Protein AF-A0A1T5G6V4-F1 (afdb_monomer)

Sequence (147 aa):
MLKAKKLKIKNGILVFDEDLILVNPEEAHECEYACIIECRNGHKYGNDHFGVPVPHFLYLCNVKYGCDYDDALIASMHKACTEKWPYFKDVLKHQIAPIYDPDNCGYMLNSFEWNQAPTIGYFAVYEVLDPLFNYNYIPYFPAKIIR

Mean predicted aligned error: 3.7 Å

Secondary structure (DS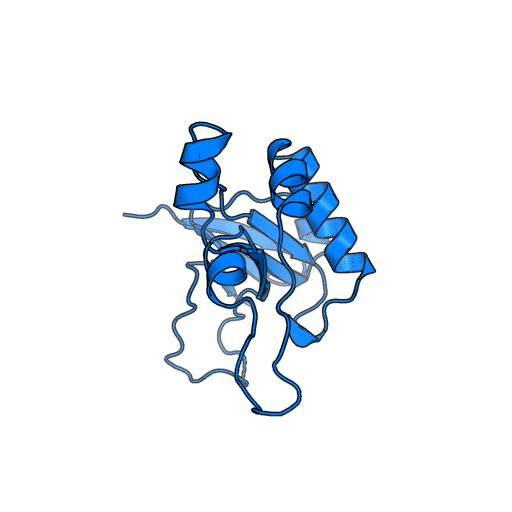SP, 8-state):
-PPEEEEEETTEEEEEETTSEES-GGGGGT-SEEEEEEEETHHHHHHHHHSSPPPPEEEEES--SGGG--HHHHHHHHHHHHHH-TTHHHHHHT-----B-SSSTT-BTTHHHHHHS-EEEEEEPEETT-TTS-TT---SSSEEEE-

Solvent-accessible surface area (backbone atoms only — not comparable to full-atom values): 8376 Å² total; per-residue (Å²): 130,88,57,71,42,78,45,71,29,55,73,37,37,41,37,32,42,65,80,46,44,68,53,48,73,87,50,27,66,80,16,75,32,36,32,36,40,41,44,48,50,15,55,60,53,18,38,77,76,70,74,42,54,53,70,41,33,33,40,64,34,81,61,68,52,54,90,73,64,48,73,67,58,52,51,51,50,52,50,37,46,26,75,76,39,64,66,46,57,56,48,65,71,51,45,54,79,83,42,68,36,90,89,43,85,93,41,51,79,42,50,68,60,36,67,68,22,34,39,83,46,71,41,45,45,46,50,70,86,43,84,92,50,62,95,84,65,73,66,94,53,74,40,35,34,45,117

Structure (mmCIF, N/CA/C/O backbone):
data_AF-A0A1T5G6V4-F1
#
_entry.id   AF-A0A1T5G6V4-F1
#
loop_
_atom_site.group_PDB
_atom_site.id
_atom_site.type_symbol
_atom_site.label_atom_id
_atom_site.label_alt_id
_atom_site.label_comp_id
_atom_site.label_asym_id
_atom_site.label_entity_id
_atom_site.label_seq_id
_atom_site.pdbx_PDB_ins_code
_atom_site.Cartn_x
_atom_site.Cartn_y
_atom_site.Cartn_z
_atom_site.occupancy
_atom_site.B_iso_or_equiv
_atom_site.auth_seq_id
_atom_site.auth_comp_id
_atom_site.auth_asym_id
_atom_site.auth_atom_id
_atom_site.pdbx_PDB_model_num
ATOM 1 N N . MET A 1 1 ? 9.960 13.667 18.903 1.00 45.12 1 MET A N 1
ATOM 2 C CA . MET A 1 1 ? 8.960 12.634 19.245 1.00 45.12 1 MET A CA 1
ATOM 3 C C . MET A 1 1 ? 8.002 12.559 18.074 1.00 45.12 1 MET A C 1
ATOM 5 O O . MET A 1 1 ? 7.404 13.585 17.781 1.00 45.12 1 MET A O 1
ATOM 9 N N . LEU A 1 2 ? 7.916 11.417 17.390 1.00 56.25 2 LEU A N 1
ATOM 10 C CA . LEU A 1 2 ? 6.895 11.184 16.362 1.00 56.25 2 LEU A CA 1
ATOM 11 C C . LEU A 1 2 ? 5.519 11.294 17.034 1.00 56.25 2 LEU A C 1
ATOM 13 O O . LEU A 1 2 ? 5.306 10.689 18.091 1.00 56.25 2 LEU A O 1
ATOM 17 N N . LYS A 1 3 ? 4.616 12.129 16.510 1.00 78.56 3 LYS A N 1
ATOM 18 C CA . LYS A 1 3 ? 3.259 12.227 17.061 1.00 78.56 3 LYS A CA 1
ATOM 19 C C . LYS A 1 3 ? 2.410 11.110 16.470 1.00 78.56 3 LYS A C 1
ATOM 21 O O . LYS A 1 3 ? 2.149 11.076 15.272 1.00 78.56 3 LYS A O 1
ATOM 26 N N . ALA A 1 4 ? 1.939 10.222 17.338 1.00 87.56 4 ALA A N 1
ATOM 27 C CA . ALA A 1 4 ? 1.014 9.168 16.955 1.00 87.56 4 ALA A CA 1
ATOM 28 C C . ALA A 1 4 ? -0.415 9.717 16.807 1.00 87.56 4 ALA A C 1
ATOM 30 O O . ALA A 1 4 ? -0.939 10.391 17.700 1.00 87.56 4 ALA A O 1
ATOM 31 N N . LYS A 1 5 ? -1.070 9.368 15.702 1.00 94.12 5 LYS A N 1
ATOM 32 C CA . LYS A 1 5 ? -2.506 9.528 15.463 1.00 94.12 5 LYS A CA 1
ATOM 33 C C . LYS A 1 5 ? -3.244 8.260 15.894 1.00 94.12 5 LYS A C 1
ATOM 35 O O . LYS A 1 5 ? -2.689 7.162 15.901 1.00 94.12 5 LYS A O 1
ATOM 40 N N . LYS A 1 6 ? -4.512 8.421 16.276 1.00 96.19 6 LYS A N 1
ATOM 41 C CA . LYS A 1 6 ? -5.427 7.320 16.599 1.00 96.19 6 LYS A CA 1
ATOM 42 C C . LYS A 1 6 ? -6.702 7.480 15.784 1.00 96.19 6 LYS A C 1
ATOM 44 O O . LYS A 1 6 ? -7.281 8.563 15.779 1.00 96.19 6 LYS A O 1
ATOM 49 N N . LEU A 1 7 ? -7.148 6.405 15.150 1.00 97.56 7 LEU A N 1
ATOM 50 C CA . LEU A 1 7 ? -8.382 6.344 14.375 1.00 97.56 7 LEU A CA 1
ATOM 51 C C . LEU A 1 7 ? -9.201 5.140 14.838 1.00 97.56 7 LEU A C 1
ATOM 53 O O . LEU A 1 7 ? -8.676 4.032 14.931 1.00 97.56 7 LEU A O 1
ATOM 57 N N . LYS A 1 8 ? -10.484 5.354 15.144 1.00 98.12 8 LYS A N 1
ATOM 58 C CA . LYS A 1 8 ? -11.409 4.244 15.394 1.00 98.12 8 LYS A CA 1
ATOM 59 C C . LYS A 1 8 ? -11.723 3.555 14.071 1.00 98.12 8 LYS A C 1
ATOM 61 O O . LYS A 1 8 ? -12.067 4.237 13.111 1.00 98.12 8 LYS A O 1
ATOM 66 N N . ILE A 1 9 ? -11.634 2.233 14.067 1.00 98.38 9 ILE A N 1
ATOM 67 C CA . ILE A 1 9 ? -12.043 1.371 12.957 1.00 98.38 9 ILE A CA 1
ATOM 68 C C . ILE A 1 9 ? -13.122 0.389 13.443 1.00 98.38 9 ILE A C 1
ATOM 70 O O . ILE A 1 9 ? -13.360 0.322 14.652 1.00 98.38 9 ILE A O 1
ATOM 74 N N . LYS A 1 10 ? -13.783 -0.355 12.544 1.00 97.56 10 LYS A N 1
ATOM 75 C CA . LYS A 1 10 ? -14.993 -1.161 12.834 1.00 97.56 10 LYS A CA 1
ATOM 76 C C . LYS A 1 10 ? -14.937 -1.942 14.156 1.00 97.56 10 LYS A C 1
ATOM 78 O O . LYS A 1 10 ? -15.882 -1.882 14.934 1.00 97.56 10 LYS A O 1
ATOM 83 N N . ASN A 1 11 ? -13.814 -2.615 14.425 1.00 96.19 11 ASN A N 1
ATOM 84 C CA . ASN A 1 11 ? -13.598 -3.453 15.612 1.00 96.19 11 ASN A CA 1
ATOM 85 C C . ASN A 1 11 ? -12.255 -3.165 16.306 1.00 96.19 11 ASN A C 1
ATOM 87 O O . ASN A 1 11 ? -11.568 -4.088 16.737 1.00 96.19 11 ASN A O 1
ATOM 91 N N . GLY A 1 12 ?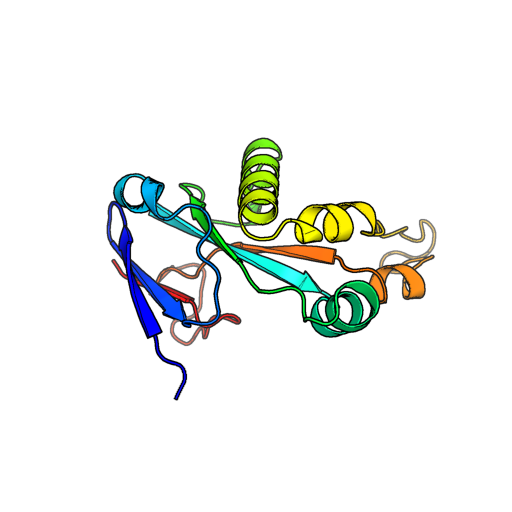 -11.824 -1.903 16.373 1.00 96.81 12 GLY A N 1
ATOM 92 C CA . GLY A 1 12 ? -10.561 -1.582 17.040 1.00 96.81 12 GLY A CA 1
ATOM 93 C C . GLY A 1 12 ? -10.101 -0.141 16.885 1.00 96.81 12 GLY A C 1
ATOM 94 O O . GLY A 1 12 ? -10.850 0.756 16.493 1.00 96.81 12 GLY A O 1
ATOM 95 N N . ILE A 1 13 ? -8.830 0.082 17.206 1.00 98.00 13 ILE A N 1
ATOM 96 C CA . ILE A 1 13 ? -8.161 1.373 17.053 1.00 98.00 13 ILE A CA 1
ATOM 97 C C . ILE A 1 13 ? -6.895 1.176 16.227 1.00 98.00 13 ILE A C 1
ATOM 99 O O . ILE A 1 13 ? -5.997 0.431 16.621 1.00 98.00 13 ILE A O 1
ATOM 103 N N . LEU A 1 14 ? -6.804 1.899 15.114 1.00 97.56 14 LEU A N 1
ATOM 104 C CA . LEU A 1 14 ? -5.582 2.049 14.339 1.00 97.56 14 LEU A CA 1
ATOM 105 C C . LEU A 1 14 ? -4.741 3.174 14.948 1.00 97.56 14 LEU A C 1
ATOM 107 O O . LEU A 1 14 ? -5.200 4.311 15.077 1.00 97.56 14 LEU A O 1
ATOM 111 N N . VAL A 1 15 ? -3.510 2.855 15.334 1.00 96.69 15 VAL A N 1
ATOM 112 C CA . VAL A 1 15 ? -2.512 3.808 15.830 1.00 96.69 15 VAL A CA 1
ATOM 113 C C . VAL A 1 15 ? -1.402 3.896 14.797 1.00 96.69 15 VAL A C 1
ATOM 115 O O . VAL A 1 15 ? -0.863 2.862 14.418 1.00 96.69 15 VAL A O 1
ATOM 118 N N . PHE A 1 16 ? -1.066 5.097 14.338 1.00 95.19 16 PHE A N 1
ATOM 119 C CA . PHE A 1 16 ? -0.115 5.297 13.242 1.00 95.19 16 PHE A CA 1
ATOM 120 C C . PHE A 1 16 ? 0.575 6.658 13.336 1.00 95.19 16 PHE A C 1
ATOM 122 O O . PHE A 1 16 ? 0.015 7.593 13.910 1.00 95.19 16 PHE A O 1
ATOM 129 N N . ASP A 1 17 ? 1.777 6.783 12.784 1.00 92.75 17 ASP A N 1
ATOM 130 C CA . ASP A 1 17 ? 2.516 8.049 12.781 1.00 92.75 17 ASP A CA 1
ATOM 131 C C . ASP A 1 17 ? 1.886 9.125 11.894 1.00 92.75 17 ASP A C 1
ATOM 133 O O . ASP A 1 17 ? 1.221 8.845 10.897 1.00 92.75 17 ASP A O 1
ATOM 137 N N . GLU A 1 18 ? 2.109 10.391 12.258 1.00 88.81 18 GLU A N 1
ATOM 138 C CA . GLU A 1 18 ? 1.514 11.525 11.555 1.00 88.81 18 GLU A CA 1
ATOM 139 C C . GLU A 1 18 ? 1.957 11.685 10.098 1.00 88.81 18 GLU A C 1
ATOM 141 O O . GLU A 1 18 ? 1.170 12.241 9.323 1.00 88.81 18 GLU A O 1
ATOM 146 N N . ASP A 1 19 ? 3.138 11.163 9.758 1.00 91.19 19 ASP A N 1
ATOM 147 C CA . ASP A 1 19 ? 3.761 11.213 8.430 1.00 91.19 19 ASP A CA 1
ATOM 148 C C . ASP A 1 19 ? 3.127 10.234 7.425 1.00 91.19 19 ASP A C 1
ATOM 150 O O . ASP A 1 19 ? 3.349 10.351 6.220 1.00 91.19 19 ASP A O 1
ATOM 154 N N . LEU A 1 20 ? 2.315 9.279 7.895 1.00 94.69 20 LEU A N 1
ATOM 155 C CA . LEU A 1 20 ? 1.549 8.389 7.024 1.00 94.69 20 LEU A CA 1
ATOM 156 C C . LEU A 1 20 ? 0.316 9.115 6.470 1.00 94.69 20 LEU A C 1
ATOM 158 O O . LEU A 1 20 ? -0.525 9.629 7.219 1.00 94.69 20 LEU A O 1
ATOM 162 N N . ILE A 1 21 ? 0.170 9.112 5.144 1.00 96.50 21 ILE A N 1
ATOM 163 C CA . ILE A 1 21 ? -0.991 9.694 4.464 1.00 96.50 21 ILE A CA 1
ATOM 164 C C . ILE A 1 21 ? -2.122 8.664 4.434 1.00 96.50 21 ILE A C 1
ATOM 166 O O . ILE A 1 21 ? -2.092 7.722 3.646 1.00 96.50 21 ILE A O 1
ATOM 170 N N . LEU A 1 22 ? -3.141 8.857 5.272 1.00 97.44 22 LEU A N 1
ATOM 171 C CA . LEU A 1 22 ? -4.374 8.068 5.231 1.00 97.44 22 LEU A CA 1
ATOM 172 C C . LEU A 1 22 ? -5.215 8.451 4.007 1.00 97.44 22 LEU A C 1
ATOM 174 O O . LEU A 1 22 ? -5.626 9.609 3.881 1.00 97.44 22 LEU A O 1
ATOM 178 N N . VAL A 1 23 ? -5.470 7.491 3.115 1.00 98.31 23 VAL A N 1
ATOM 179 C CA . VAL A 1 23 ? -6.047 7.792 1.794 1.00 98.31 23 VAL A CA 1
ATOM 180 C C . VAL A 1 23 ? -7.562 7.607 1.687 1.00 98.31 23 VAL A C 1
ATOM 182 O O . VAL A 1 23 ? -8.165 8.321 0.892 1.00 98.31 23 VAL A O 1
ATOM 185 N N . ASN A 1 24 ? -8.169 6.760 2.525 1.00 98.12 24 ASN A N 1
ATOM 186 C CA . ASN A 1 24 ? -9.615 6.474 2.575 1.00 98.12 24 ASN A CA 1
ATOM 187 C C . ASN A 1 24 ? -10.204 6.580 4.007 1.00 98.12 24 ASN A C 1
ATOM 189 O O . ASN A 1 24 ? -10.745 5.610 4.546 1.00 98.12 24 ASN A O 1
ATOM 193 N N . PRO A 1 25 ? -10.063 7.729 4.701 1.00 97.56 25 PRO A N 1
ATOM 194 C CA . PRO A 1 25 ? -10.509 7.880 6.092 1.00 97.56 25 PRO A CA 1
ATOM 195 C C . PRO A 1 25 ? -12.016 7.657 6.310 1.00 97.56 25 PRO A C 1
ATOM 197 O O . PRO A 1 25 ? -12.428 7.297 7.411 1.00 97.56 25 PRO A O 1
ATOM 200 N N . GLU A 1 26 ? -12.839 7.891 5.293 1.00 97.69 26 GLU A N 1
ATOM 201 C CA . GLU A 1 26 ? -14.293 7.727 5.324 1.00 97.69 26 GLU A CA 1
ATOM 202 C C . GLU A 1 26 ? -14.739 6.275 5.553 1.00 97.69 26 GLU A C 1
ATOM 204 O O . GLU A 1 26 ? -15.754 6.040 6.211 1.00 97.69 26 GLU A O 1
ATOM 209 N N . GLU A 1 27 ? -13.938 5.304 5.116 1.00 97.50 27 GLU A N 1
ATOM 210 C CA . GLU A 1 27 ? -14.240 3.870 5.212 1.00 97.50 27 GLU A CA 1
ATOM 211 C C . GLU A 1 27 ? -13.882 3.273 6.585 1.00 97.50 27 GLU A C 1
ATOM 213 O O . GLU A 1 27 ? -14.076 2.082 6.833 1.00 97.50 27 GLU A O 1
ATOM 218 N N . ALA A 1 28 ? -13.368 4.083 7.519 1.00 97.81 28 ALA A N 1
ATOM 219 C CA . ALA A 1 28 ? -12.818 3.588 8.780 1.00 97.81 28 ALA A CA 1
ATOM 220 C C . ALA A 1 28 ? -13.799 2.738 9.593 1.00 97.81 28 ALA A C 1
ATOM 222 O O . ALA A 1 28 ? -13.427 1.703 10.141 1.00 97.81 28 ALA A O 1
ATOM 223 N N . HIS A 1 29 ? -15.064 3.143 9.636 1.00 97.62 29 HIS A N 1
ATOM 224 C CA . HIS A 1 29 ? -16.108 2.447 10.380 1.00 97.62 29 HIS A CA 1
ATOM 225 C C . HIS A 1 29 ? -16.506 1.086 9.780 1.00 97.62 29 HIS A C 1
ATOM 227 O O . HIS A 1 29 ? -17.122 0.283 10.478 1.00 97.62 29 HIS A O 1
ATOM 233 N N . GLU A 1 30 ? -16.134 0.808 8.529 1.00 98.06 30 GLU A N 1
ATOM 234 C CA . GLU A 1 30 ? -16.435 -0.442 7.818 1.00 98.06 30 GLU A CA 1
ATOM 235 C C . GLU A 1 30 ? -15.219 -1.370 7.700 1.00 98.06 30 GLU A C 1
ATOM 237 O O . GLU A 1 30 ? -15.373 -2.561 7.419 1.00 98.06 30 GLU A O 1
ATOM 242 N N . CYS A 1 31 ? -14.018 -0.838 7.934 1.00 98.44 31 CYS A N 1
ATOM 243 C CA . CYS A 1 31 ? -12.764 -1.562 7.786 1.00 98.44 31 CYS A CA 1
ATOM 244 C C . CYS A 1 31 ? -12.266 -2.145 9.109 1.00 98.44 31 CYS A C 1
ATOM 246 O O . CYS A 1 31 ? -12.352 -1.521 10.168 1.00 98.44 31 CYS A O 1
ATOM 248 N N . GLU A 1 32 ? -11.695 -3.341 9.041 1.00 97.94 32 GLU A N 1
ATOM 249 C CA . GLU A 1 32 ? -11.109 -4.036 10.187 1.00 97.94 32 GLU A CA 1
ATOM 250 C C . GLU A 1 32 ? -9.580 -3.969 10.215 1.00 97.94 32 GLU A C 1
ATOM 252 O O . GLU A 1 32 ? -8.986 -4.096 11.290 1.00 97.94 32 GLU A O 1
ATOM 257 N N . TYR A 1 33 ? -8.951 -3.744 9.061 1.00 98.12 33 TYR A N 1
ATOM 258 C CA . TYR A 1 33 ? -7.508 -3.790 8.860 1.00 98.12 33 TYR A CA 1
ATOM 259 C C . TYR A 1 33 ? -6.997 -2.565 8.099 1.00 98.12 33 TYR A C 1
ATOM 261 O O . TYR A 1 33 ? -7.758 -1.703 7.654 1.00 98.12 33 TYR A O 1
ATOM 269 N N . ALA A 1 34 ? -5.676 -2.475 7.970 1.00 98.00 34 ALA A N 1
ATOM 270 C CA . ALA A 1 34 ? -5.016 -1.435 7.204 1.00 98.00 34 ALA A CA 1
ATOM 271 C C . ALA A 1 34 ? -3.764 -1.981 6.510 1.00 98.00 34 ALA A C 1
ATOM 273 O O . ALA A 1 34 ? -3.144 -2.939 6.969 1.00 98.00 34 ALA A O 1
ATOM 274 N N . CYS A 1 35 ? -3.382 -1.324 5.425 1.00 97.94 35 CYS A N 1
ATOM 275 C CA . CYS A 1 35 ? -2.207 -1.605 4.623 1.00 97.94 35 CYS A CA 1
ATOM 276 C C . CYS A 1 35 ? -1.356 -0.345 4.509 1.00 97.94 35 CYS A C 1
ATOM 278 O O . CYS A 1 35 ? -1.875 0.740 4.252 1.00 97.94 35 CYS A O 1
ATOM 280 N N . ILE A 1 36 ? -0.047 -0.500 4.645 1.00 97.88 36 ILE A N 1
ATOM 281 C CA . ILE A 1 36 ? 0.930 0.526 4.308 1.00 97.88 36 ILE A CA 1
ATOM 282 C C . ILE A 1 36 ? 1.383 0.309 2.876 1.00 97.88 36 ILE A C 1
ATOM 284 O O . ILE A 1 36 ? 1.730 -0.808 2.494 1.00 97.88 36 ILE A O 1
ATOM 288 N N . ILE A 1 37 ? 1.381 1.387 2.101 1.00 98.19 37 ILE A N 1
ATOM 289 C CA . ILE A 1 37 ? 1.923 1.414 0.750 1.00 98.19 37 ILE A CA 1
ATOM 290 C C . ILE A 1 37 ? 3.230 2.199 0.800 1.00 98.19 37 ILE A C 1
ATOM 292 O O . ILE A 1 37 ? 3.242 3.397 1.098 1.00 98.19 37 ILE A O 1
ATOM 296 N N . GLU A 1 38 ? 4.328 1.502 0.529 1.00 96.50 38 GLU A N 1
ATOM 297 C CA . GLU A 1 38 ? 5.686 2.044 0.498 1.00 96.50 38 GLU A CA 1
ATOM 298 C C . GLU A 1 38 ? 6.221 2.030 -0.930 1.00 96.50 38 GLU A C 1
ATOM 300 O O . GLU A 1 38 ? 5.880 1.161 -1.727 1.00 96.50 38 GLU A O 1
ATOM 305 N N . CYS A 1 39 ? 7.104 2.975 -1.245 1.00 97.12 39 CYS A N 1
ATOM 306 C CA . CYS A 1 39 ? 7.894 2.944 -2.463 1.00 97.12 39 CYS A CA 1
ATOM 307 C C . CYS A 1 39 ? 9.366 2.693 -2.122 1.00 97.12 39 CYS A C 1
ATOM 309 O O . CYS A 1 39 ? 10.050 3.585 -1.609 1.00 97.12 39 CYS A O 1
ATOM 311 N N . ARG A 1 40 ? 9.900 1.525 -2.498 1.00 94.81 40 ARG A N 1
ATOM 312 C CA . ARG A 1 40 ? 11.354 1.324 -2.542 1.00 94.81 40 ARG A CA 1
ATOM 313 C C . ARG A 1 40 ? 11.964 2.383 -3.455 1.00 94.81 40 ARG A C 1
ATOM 315 O O . ARG A 1 40 ? 11.394 2.715 -4.492 1.00 94.81 40 ARG A O 1
ATOM 322 N N . ASN A 1 41 ? 13.104 2.933 -3.045 1.00 94.56 41 ASN A N 1
ATOM 323 C CA . ASN A 1 41 ? 13.764 4.067 -3.697 1.00 94.56 41 ASN A CA 1
ATOM 324 C C . ASN A 1 41 ? 12.909 5.355 -3.777 1.00 94.56 41 ASN A C 1
ATOM 326 O O . ASN A 1 41 ? 13.265 6.297 -4.484 1.00 94.56 41 ASN A O 1
ATOM 330 N N . GLY A 1 42 ? 11.803 5.436 -3.025 1.00 95.31 42 GLY A N 1
ATOM 331 C CA . GLY A 1 42 ? 10.855 6.550 -3.080 1.00 95.31 42 GLY A CA 1
ATOM 332 C C . GLY A 1 42 ? 11.451 7.899 -2.680 1.00 95.31 42 GLY A C 1
ATOM 333 O O . GLY A 1 42 ? 11.089 8.927 -3.250 1.00 95.31 42 GLY A O 1
ATOM 334 N N . HIS A 1 43 ? 12.422 7.913 -1.761 1.00 95.62 43 HIS A N 1
ATOM 335 C CA . HIS A 1 43 ? 13.114 9.145 -1.386 1.00 95.62 43 HIS A CA 1
ATOM 336 C C . HIS A 1 43 ? 13.931 9.721 -2.552 1.00 95.62 43 HIS A C 1
ATOM 338 O O . HIS A 1 43 ? 13.782 10.893 -2.889 1.00 95.62 43 HIS A O 1
ATOM 344 N N . LYS A 1 44 ? 14.789 8.913 -3.187 1.00 96.25 44 LYS A N 1
ATOM 345 C CA . LYS A 1 44 ? 15.613 9.366 -4.316 1.00 96.25 44 LYS A CA 1
ATOM 346 C C . LYS A 1 44 ? 14.750 9.676 -5.536 1.00 96.25 44 LYS A C 1
ATOM 348 O O . LYS A 1 44 ? 14.825 10.784 -6.050 1.00 96.25 44 LYS A O 1
ATOM 353 N N . TYR A 1 45 ? 13.903 8.731 -5.954 1.00 95.94 45 TYR A N 1
ATOM 354 C CA . TYR A 1 45 ? 13.055 8.899 -7.135 1.00 95.94 45 TYR A CA 1
ATOM 355 C C . TYR A 1 45 ? 12.157 10.133 -7.008 1.00 95.94 45 TYR A C 1
ATOM 357 O O . TYR A 1 45 ? 12.106 10.948 -7.926 1.00 95.94 45 TYR A O 1
ATOM 365 N N . GLY A 1 46 ? 11.514 10.312 -5.849 1.00 97.06 46 GLY A N 1
ATOM 366 C CA . GLY A 1 46 ? 10.653 11.461 -5.604 1.00 97.06 46 GLY A CA 1
ATOM 367 C C . GLY A 1 46 ? 11.403 12.792 -5.647 1.00 97.06 46 GLY A C 1
ATOM 368 O O . GLY A 1 46 ? 10.957 13.717 -6.322 1.00 97.06 46 GLY A O 1
ATOM 369 N N . ASN A 1 47 ? 12.563 12.896 -4.992 1.00 97.50 47 ASN A N 1
ATOM 370 C CA . ASN A 1 47 ? 13.352 14.129 -5.039 1.00 97.50 47 ASN A CA 1
ATOM 371 C C . ASN A 1 47 ? 13.839 14.445 -6.462 1.00 97.50 47 ASN A C 1
ATOM 373 O O . ASN A 1 47 ? 13.718 15.587 -6.897 1.00 97.50 47 ASN A O 1
ATOM 377 N N . ASP A 1 48 ? 14.314 13.435 -7.196 1.00 97.06 48 ASP A N 1
ATOM 378 C CA . ASP A 1 48 ? 14.847 13.602 -8.552 1.00 97.06 48 ASP A CA 1
ATOM 379 C C . ASP A 1 48 ? 13.756 14.004 -9.576 1.00 97.06 48 ASP A C 1
ATOM 381 O O . ASP A 1 48 ? 14.065 14.700 -10.541 1.00 97.06 48 ASP A O 1
ATOM 385 N N . HIS A 1 49 ? 12.489 13.601 -9.380 1.00 96.88 49 HIS A N 1
ATOM 386 C CA . HIS A 1 49 ? 11.409 13.797 -10.370 1.00 96.88 49 HIS A CA 1
ATOM 387 C C . HIS A 1 49 ? 10.331 14.805 -9.950 1.00 96.88 49 HIS A C 1
ATOM 389 O O . HIS A 1 49 ? 9.724 15.447 -10.806 1.00 96.88 49 HIS A O 1
ATOM 395 N N . PHE A 1 50 ? 10.073 14.946 -8.649 1.00 96.88 50 PHE A N 1
ATOM 396 C CA . PHE A 1 50 ? 8.970 15.749 -8.105 1.00 96.88 50 PHE A CA 1
ATOM 397 C C . PHE A 1 50 ? 9.434 16.824 -7.113 1.00 96.88 50 PHE A C 1
ATOM 399 O O . PHE A 1 50 ? 8.614 17.611 -6.642 1.00 96.88 50 PHE A O 1
ATOM 406 N N . GLY A 1 51 ? 10.726 16.852 -6.760 1.00 97.44 51 GLY A N 1
ATOM 407 C CA . GLY A 1 51 ? 11.280 17.758 -5.749 1.00 97.44 51 GLY A CA 1
ATOM 408 C C . GLY A 1 51 ? 10.857 17.440 -4.309 1.00 97.44 51 GLY A C 1
ATOM 409 O O . GLY A 1 51 ? 11.132 18.232 -3.411 1.00 97.44 51 GLY A O 1
ATOM 410 N N . VAL A 1 52 ? 10.179 16.308 -4.086 1.00 96.81 52 VAL A N 1
ATOM 411 C CA . VAL A 1 52 ? 9.724 15.821 -2.774 1.00 96.81 52 VAL A CA 1
ATOM 412 C C . VAL A 1 52 ? 9.783 14.290 -2.733 1.00 96.81 52 VAL A C 1
ATOM 414 O O . VAL A 1 52 ? 9.503 13.657 -3.752 1.00 96.81 52 VAL A O 1
ATOM 417 N N . PRO A 1 53 ? 10.105 13.651 -1.593 1.00 97.25 53 PRO A N 1
ATOM 418 C CA . PRO A 1 53 ? 10.115 12.192 -1.498 1.00 97.25 53 PRO A CA 1
ATOM 419 C C . PRO A 1 53 ? 8.717 11.604 -1.743 1.00 97.25 53 PRO A C 1
ATOM 421 O O . PRO A 1 53 ? 7.709 12.217 -1.390 1.00 97.25 53 PRO A O 1
ATOM 424 N N . VAL A 1 54 ? 8.653 10.393 -2.311 1.00 97.88 54 VAL A N 1
ATOM 425 C CA . VAL A 1 54 ? 7.395 9.631 -2.368 1.00 97.88 54 VAL A CA 1
ATOM 426 C C . VAL A 1 54 ? 6.949 9.345 -0.926 1.00 97.88 54 VAL A C 1
ATOM 428 O O . VAL A 1 54 ? 7.729 8.747 -0.179 1.00 97.88 54 VAL A O 1
ATOM 431 N N . PRO A 1 55 ? 5.746 9.772 -0.505 1.00 97.19 55 PRO A N 1
ATOM 432 C CA . PRO A 1 55 ? 5.293 9.564 0.864 1.00 97.19 55 PRO A CA 1
ATOM 433 C C . PRO A 1 55 ? 4.889 8.104 1.102 1.00 97.19 55 PRO A C 1
ATOM 435 O O . PRO A 1 55 ? 4.626 7.347 0.166 1.00 97.19 55 PRO A O 1
ATOM 438 N N . 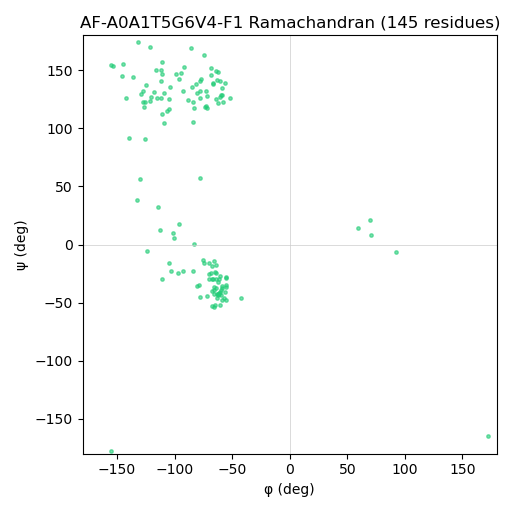HIS A 1 56 ? 4.800 7.721 2.374 1.00 97.25 56 HIS A N 1
ATOM 439 C CA . HIS A 1 56 ? 4.155 6.475 2.774 1.00 97.25 56 HIS A CA 1
ATOM 440 C C . HIS A 1 56 ? 2.650 6.698 2.920 1.00 97.25 56 HIS A C 1
ATOM 442 O O . HIS A 1 56 ? 2.210 7.682 3.525 1.00 97.25 56 HIS A O 1
ATOM 448 N N . PHE A 1 57 ? 1.857 5.767 2.402 1.00 98.19 57 PHE A N 1
ATOM 449 C CA . PHE A 1 57 ? 0.400 5.833 2.480 1.00 98.19 57 PHE A CA 1
ATOM 450 C C . PHE A 1 57 ? -0.151 4.757 3.406 1.00 98.19 57 PHE A C 1
ATOM 452 O O . PHE A 1 57 ? 0.479 3.724 3.625 1.00 98.19 57 PHE A O 1
ATOM 459 N N . LEU A 1 58 ? -1.353 5.000 3.915 1.00 98.25 58 LEU A N 1
ATOM 460 C CA . LEU A 1 58 ? -2.117 4.086 4.748 1.00 98.25 58 LEU A CA 1
ATOM 461 C C . LEU A 1 58 ? -3.512 3.925 4.139 1.00 98.25 58 LEU A C 1
ATOM 463 O O . LEU A 1 58 ? -4.221 4.914 3.957 1.00 98.25 58 LEU A O 1
ATOM 467 N N . TYR A 1 59 ? -3.895 2.691 3.827 1.00 98.69 59 TYR A N 1
ATOM 468 C CA . TYR A 1 59 ? -5.176 2.335 3.216 1.00 98.69 59 TYR A CA 1
ATOM 469 C C . TYR A 1 59 ? -5.942 1.381 4.133 1.00 98.69 59 TYR A C 1
ATOM 471 O O . TYR A 1 59 ? -5.397 0.363 4.554 1.00 98.69 59 TYR A O 1
ATOM 479 N N . LEU A 1 60 ? -7.189 1.700 4.466 1.00 98.75 60 LEU A N 1
ATOM 480 C CA . LEU A 1 60 ? -8.064 0.858 5.285 1.00 98.75 60 LEU A CA 1
ATOM 481 C C . LEU A 1 60 ? -8.705 -0.225 4.416 1.00 98.75 60 LEU A C 1
ATOM 483 O O . LEU A 1 60 ? -9.100 0.054 3.292 1.00 98.75 60 LEU A O 1
ATOM 487 N N . CYS A 1 61 ? -8.786 -1.460 4.908 1.00 98.50 61 CYS A N 1
ATOM 488 C CA . CYS A 1 61 ? -9.395 -2.567 4.171 1.00 98.50 61 CYS A CA 1
ATOM 489 C C . CYS A 1 61 ? -9.918 -3.660 5.115 1.00 98.50 61 CYS A C 1
ATOM 491 O O . CYS A 1 61 ? -9.836 -3.552 6.339 1.00 98.50 61 CYS A O 1
ATOM 493 N N . ASN A 1 62 ? -10.448 -4.737 4.535 1.00 98.06 62 ASN A N 1
ATOM 494 C CA . ASN A 1 62 ? -10.939 -5.907 5.268 1.00 98.06 62 ASN A CA 1
ATOM 495 C C . ASN A 1 62 ? -10.104 -7.173 5.029 1.00 98.06 62 ASN A C 1
ATOM 497 O O . ASN A 1 62 ? -10.519 -8.261 5.420 1.00 98.06 62 ASN A O 1
ATOM 501 N N . VAL A 1 63 ? -8.919 -7.037 4.427 1.00 98.00 63 VAL A N 1
ATOM 502 C CA . VAL A 1 63 ? -7.985 -8.148 4.221 1.00 98.00 63 VAL A CA 1
ATOM 503 C C . VAL A 1 63 ? -6.833 -8.018 5.207 1.00 98.00 63 VAL A C 1
ATOM 505 O O . VAL A 1 63 ? -6.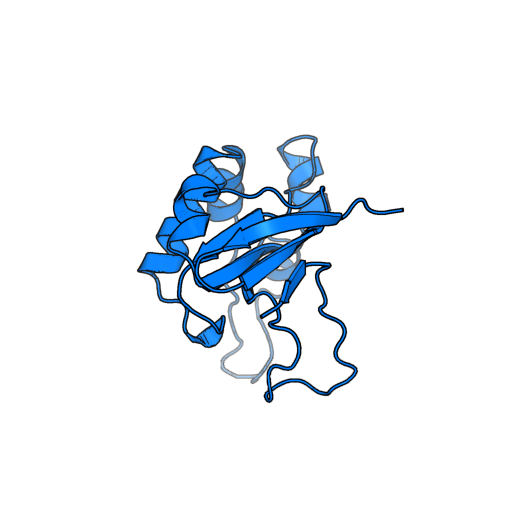192 -6.974 5.293 1.00 98.00 63 VAL A O 1
ATOM 508 N N . LY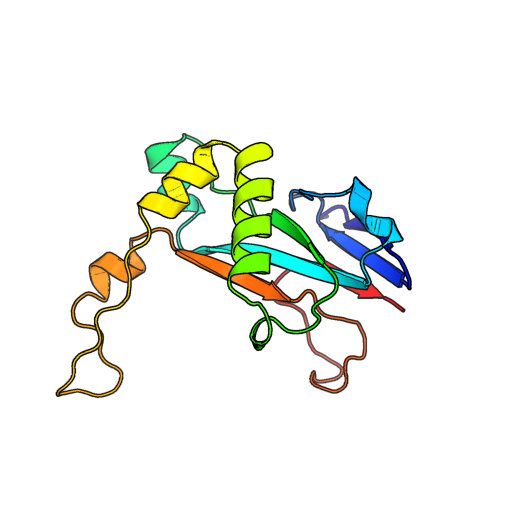S A 1 64 ? -6.598 -9.075 5.986 1.00 95.94 64 LYS A N 1
ATOM 509 C CA . LYS A 1 64 ? -5.650 -9.042 7.102 1.00 95.94 64 LYS A CA 1
ATOM 510 C C . LYS A 1 64 ? -4.194 -9.136 6.657 1.00 95.94 64 LYS A C 1
ATOM 512 O O . LYS A 1 64 ? -3.357 -8.414 7.189 1.00 95.94 64 LYS A O 1
ATOM 517 N N . TYR A 1 65 ? -3.883 -10.052 5.745 1.00 95.00 65 TYR A N 1
ATOM 518 C CA . TYR A 1 65 ? -2.508 -10.378 5.382 1.00 95.00 65 TYR A CA 1
ATOM 519 C C . TYR A 1 65 ? -2.194 -9.929 3.961 1.00 95.00 65 TYR A C 1
ATOM 521 O O . TYR A 1 65 ? -3.005 -10.085 3.054 1.00 95.00 65 TYR A O 1
ATOM 529 N N . GLY A 1 66 ? -0.981 -9.408 3.761 1.00 93.00 66 GLY A N 1
ATOM 530 C CA . GLY A 1 66 ? -0.557 -8.902 2.455 1.00 93.00 66 GLY A CA 1
ATOM 531 C C . GLY A 1 66 ? -0.453 -9.976 1.371 1.00 93.00 66 GLY A C 1
ATOM 532 O O . GLY A 1 66 ? -0.579 -9.658 0.196 1.00 93.00 66 GLY A O 1
ATOM 533 N N . CYS A 1 67 ? -0.271 -11.245 1.752 1.00 94.25 67 CYS A N 1
ATOM 534 C CA . CYS A 1 67 ? -0.304 -12.368 0.813 1.00 94.25 67 CYS A CA 1
ATOM 535 C C . CYS A 1 67 ? -1.694 -12.621 0.212 1.00 94.25 67 CYS A C 1
ATOM 537 O O . CYS A 1 67 ? -1.781 -13.273 -0.823 1.00 94.25 67 CYS A O 1
ATOM 539 N N . ASP A 1 68 ? -2.749 -12.097 0.843 1.00 97.38 68 ASP A N 1
ATOM 540 C CA . ASP A 1 68 ? -4.140 -12.300 0.438 1.00 97.38 68 ASP A CA 1
ATOM 541 C C . ASP A 1 68 ? -4.696 -11.094 -0.343 1.00 97.38 68 ASP A C 1
ATOM 543 O O . ASP A 1 68 ? -5.890 -11.041 -0.638 1.00 97.38 68 ASP A O 1
ATOM 547 N N . TYR A 1 69 ? -3.864 -10.094 -0.655 1.00 97.94 69 TYR A N 1
ATOM 548 C CA . TYR A 1 69 ? -4.282 -8.940 -1.450 1.00 97.94 69 TYR A CA 1
ATOM 549 C C . TYR A 1 69 ? -4.445 -9.334 -2.915 1.00 97.94 69 TYR A C 1
ATOM 551 O O . TYR A 1 69 ? -3.482 -9.725 -3.575 1.00 97.94 69 TYR A O 1
ATOM 559 N N . ASP A 1 70 ? -5.667 -9.200 -3.421 1.00 98.06 70 ASP A N 1
ATOM 560 C CA . ASP A 1 70 ? -5.977 -9.433 -4.825 1.00 98.06 70 ASP A CA 1
ATOM 561 C C . ASP A 1 70 ? -5.738 -8.182 -5.691 1.00 98.06 70 ASP A C 1
ATOM 563 O O . ASP A 1 70 ? -5.532 -7.064 -5.205 1.00 98.06 70 ASP A O 1
ATOM 567 N N . ASP A 1 71 ? -5.784 -8.374 -7.010 1.00 98.06 71 ASP A N 1
ATOM 568 C CA . ASP A 1 71 ? -5.572 -7.300 -7.983 1.00 98.06 71 ASP A CA 1
ATOM 569 C C . ASP A 1 71 ? -6.613 -6.175 -7.859 1.00 98.06 71 ASP A C 1
ATOM 571 O O . ASP A 1 71 ? -6.311 -5.015 -8.147 1.00 98.06 71 ASP A O 1
ATOM 575 N N . ALA A 1 72 ? -7.838 -6.491 -7.425 1.00 98.44 72 ALA A N 1
ATOM 576 C CA . ALA A 1 72 ? -8.911 -5.511 -7.288 1.00 98.44 72 ALA A CA 1
ATOM 577 C C . ALA A 1 72 ? -8.653 -4.564 -6.108 1.00 98.44 72 ALA A C 1
ATOM 579 O O . ALA A 1 72 ? -8.790 -3.345 -6.250 1.00 98.44 72 ALA A O 1
ATOM 580 N N . LEU A 1 73 ? -8.227 -5.111 -4.971 1.00 98.50 73 LEU A N 1
ATOM 581 C CA . LEU A 1 73 ? -7.810 -4.358 -3.797 1.00 98.50 73 LEU A CA 1
ATOM 582 C C . LEU A 1 73 ? -6.540 -3.546 -4.083 1.00 98.50 73 LEU A C 1
ATOM 584 O O . LEU A 1 73 ? -6.459 -2.371 -3.730 1.00 98.50 73 LEU A O 1
ATOM 588 N N . ILE A 1 74 ? -5.557 -4.121 -4.777 1.00 98.50 74 ILE A N 1
ATOM 589 C CA . ILE A 1 74 ? -4.351 -3.381 -5.177 1.00 98.50 74 ILE A CA 1
ATOM 590 C C . ILE A 1 74 ? -4.717 -2.207 -6.100 1.00 98.50 74 ILE A C 1
ATOM 592 O O . ILE A 1 74 ? -4.230 -1.088 -5.916 1.00 98.50 74 ILE A O 1
ATOM 596 N N . ALA A 1 75 ? -5.623 -2.418 -7.058 1.00 98.50 75 ALA A N 1
ATOM 597 C CA . ALA A 1 75 ? -6.096 -1.356 -7.938 1.00 98.50 75 ALA A CA 1
ATOM 598 C C . ALA A 1 75 ? -6.848 -0.248 -7.175 1.00 98.50 75 ALA A C 1
ATOM 600 O O . ALA A 1 75 ? -6.684 0.935 -7.497 1.00 98.50 75 ALA A O 1
ATOM 601 N N . SER A 1 76 ? -7.637 -0.589 -6.147 1.00 98.50 76 SER A N 1
ATOM 602 C CA . SER A 1 76 ? -8.312 0.413 -5.311 1.00 98.50 76 SER A CA 1
ATOM 603 C C . SER A 1 76 ? -7.313 1.231 -4.485 1.00 98.50 76 SER A C 1
ATOM 605 O O . SER A 1 76 ? -7.435 2.458 -4.430 1.00 98.50 76 SER A O 1
ATOM 607 N N . MET A 1 77 ? -6.269 0.592 -3.942 1.00 98.62 77 MET A N 1
ATOM 608 C CA . MET A 1 77 ? -5.159 1.277 -3.270 1.00 98.62 77 MET A CA 1
ATOM 609 C C . MET A 1 77 ? -4.458 2.260 -4.215 1.00 98.62 77 MET A C 1
ATOM 611 O O . MET A 1 77 ? -4.253 3.420 -3.860 1.00 98.62 77 MET A O 1
ATOM 615 N N . HIS A 1 78 ? -4.130 1.839 -5.443 1.00 98.56 78 HIS A N 1
ATOM 616 C CA . HIS A 1 78 ? -3.483 2.707 -6.440 1.00 98.56 78 HIS A CA 1
ATOM 617 C C . HIS A 1 78 ? -4.314 3.930 -6.777 1.00 98.56 78 HIS A C 1
ATOM 619 O O . HIS A 1 78 ? -3.778 5.038 -6.881 1.00 98.56 78 HIS A O 1
ATOM 625 N N . LYS A 1 79 ? -5.621 3.728 -6.947 1.00 98.62 79 LYS A N 1
ATOM 626 C CA . LYS A 1 79 ? -6.563 4.807 -7.211 1.00 98.62 79 LYS A CA 1
ATOM 627 C C . LYS A 1 79 ? -6.569 5.808 -6.054 1.00 98.62 79 LYS A C 1
ATOM 629 O O . LYS A 1 79 ? -6.326 6.987 -6.297 1.00 98.62 79 LYS A O 1
ATOM 634 N N . ALA A 1 80 ? -6.745 5.345 -4.817 1.00 98.56 80 ALA A N 1
ATOM 635 C CA . ALA A 1 80 ? -6.790 6.215 -3.641 1.00 98.56 80 ALA A CA 1
ATOM 636 C C . ALA A 1 80 ? -5.470 6.982 -3.421 1.00 98.56 80 ALA A C 1
ATOM 638 O O . ALA A 1 80 ? -5.481 8.191 -3.175 1.00 98.56 80 ALA A O 1
ATOM 639 N N . CYS A 1 81 ? -4.318 6.320 -3.584 1.00 98.62 81 CYS A N 1
ATOM 640 C CA . CYS A 1 81 ? -3.010 6.977 -3.520 1.00 98.62 81 CYS A CA 1
ATOM 641 C C . CYS A 1 81 ? -2.849 8.043 -4.614 1.00 98.62 81 CYS A C 1
ATOM 643 O O . CYS A 1 81 ? -2.373 9.139 -4.330 1.00 98.62 81 CYS A O 1
ATOM 645 N N . THR A 1 82 ? -3.291 7.762 -5.844 1.00 98.50 82 THR A N 1
ATOM 646 C CA . THR A 1 82 ? -3.241 8.721 -6.963 1.00 98.50 82 THR A CA 1
ATOM 647 C C . THR A 1 82 ? -4.157 9.922 -6.734 1.00 98.50 82 THR A C 1
ATOM 649 O O . THR A 1 82 ? -3.780 11.049 -7.044 1.00 98.50 82 THR A O 1
ATOM 652 N N . GLU A 1 83 ? -5.348 9.716 -6.173 1.00 98.12 83 GLU A N 1
ATOM 653 C CA . GLU A 1 83 ? -6.283 10.801 -5.854 1.00 98.12 83 GLU A CA 1
ATOM 654 C C . GLU A 1 83 ? -5.737 11.729 -4.759 1.00 98.12 83 GLU A C 1
ATOM 656 O O . GLU A 1 83 ? -5.922 12.944 -4.831 1.00 98.12 83 GLU A O 1
ATOM 661 N N . LYS A 1 84 ? -5.021 11.184 -3.765 1.00 97.94 84 LYS A N 1
ATOM 662 C CA . LYS A 1 84 ? -4.387 11.977 -2.698 1.00 97.94 84 LYS A CA 1
ATOM 663 C C . LYS A 1 84 ? -3.063 12.611 -3.106 1.00 97.94 84 LYS A C 1
ATOM 665 O O . LYS A 1 84 ? -2.757 13.713 -2.654 1.00 97.94 84 LYS A O 1
ATOM 670 N N . TRP A 1 85 ? -2.276 11.927 -3.928 1.00 98.06 85 TRP A N 1
ATOM 671 C CA . TRP A 1 85 ? -0.964 12.372 -4.379 1.00 98.06 85 TRP A CA 1
ATOM 672 C C . TRP A 1 85 ? -0.786 12.029 -5.869 1.00 98.06 85 TRP A C 1
ATOM 674 O O . TRP A 1 85 ? -0.322 10.937 -6.201 1.00 98.06 85 TRP A O 1
ATOM 684 N N . PRO A 1 86 ? -1.139 12.948 -6.792 1.00 97.81 86 PRO A N 1
ATOM 685 C CA . PRO A 1 86 ? -1.204 12.663 -8.232 1.00 97.81 86 PRO A CA 1
ATOM 686 C C . PRO A 1 86 ? 0.078 12.105 -8.863 1.00 97.81 86 PRO A C 1
ATOM 688 O O . PRO A 1 86 ? 0.001 11.336 -9.823 1.00 97.81 86 PRO A O 1
ATOM 691 N N . TYR A 1 87 ? 1.249 12.428 -8.302 1.00 98.19 87 TYR A N 1
ATOM 692 C CA . TYR A 1 87 ? 2.543 11.890 -8.741 1.00 98.19 87 TYR A CA 1
ATOM 693 C C . TYR A 1 87 ? 2.669 10.372 -8.553 1.00 98.19 87 TYR A C 1
ATOM 695 O O . TYR A 1 87 ? 3.484 9.737 -9.223 1.00 98.19 87 TYR A O 1
ATOM 703 N N . PHE A 1 88 ? 1.823 9.753 -7.721 1.00 98.38 88 PHE A N 1
ATOM 704 C CA . PHE A 1 88 ? 1.777 8.300 -7.561 1.00 98.38 88 PHE A CA 1
ATOM 705 C C . PHE A 1 88 ? 1.551 7.586 -8.900 1.00 98.38 88 PHE A C 1
ATOM 707 O O . PHE A 1 88 ? 2.144 6.541 -9.159 1.00 98.38 88 PHE A O 1
ATOM 714 N N . LYS A 1 89 ? 0.765 8.188 -9.804 1.00 97.88 89 LYS A N 1
ATOM 715 C CA . LYS A 1 89 ? 0.543 7.651 -11.152 1.00 97.88 89 LYS A CA 1
ATOM 716 C C . LYS A 1 89 ? 1.843 7.511 -11.943 1.00 97.88 89 LYS A C 1
ATOM 718 O O . LYS A 1 89 ? 1.975 6.574 -12.726 1.00 97.88 89 LYS A O 1
ATOM 723 N N . ASP A 1 90 ? 2.784 8.433 -11.772 1.00 97.81 90 ASP A N 1
ATOM 724 C CA . ASP A 1 90 ? 4.071 8.374 -12.460 1.00 97.81 90 ASP A CA 1
ATOM 725 C C . ASP A 1 90 ? 5.016 7.377 -11.794 1.00 97.81 90 ASP A C 1
ATOM 727 O O . ASP A 1 90 ? 5.698 6.645 -12.507 1.00 97.81 90 ASP A O 1
ATOM 731 N N . VAL A 1 91 ? 4.965 7.239 -10.465 1.00 98.12 91 VAL A N 1
ATOM 732 C CA . VAL A 1 91 ? 5.660 6.155 -9.750 1.00 98.12 91 VAL A CA 1
ATOM 733 C C . VAL A 1 91 ? 5.242 4.788 -10.302 1.00 98.12 91 VAL A C 1
ATOM 735 O O . VAL A 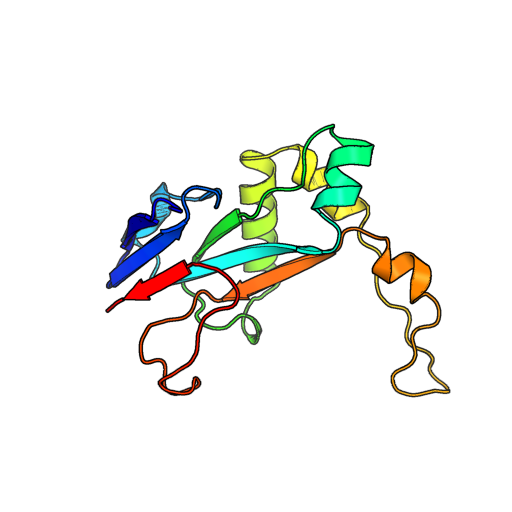1 91 ? 6.102 3.980 -10.646 1.00 98.12 91 VAL A O 1
ATOM 738 N N . LEU A 1 92 ? 3.936 4.553 -10.475 1.00 97.69 92 LEU A N 1
ATOM 739 C CA . LEU A 1 92 ? 3.410 3.289 -11.004 1.00 97.69 92 LEU A CA 1
ATOM 740 C C . LEU A 1 92 ? 3.931 2.958 -12.409 1.00 97.69 92 LEU A C 1
ATOM 742 O O . LEU A 1 92 ? 4.233 1.798 -12.680 1.00 97.69 92 LEU A O 1
ATOM 746 N N . LYS A 1 93 ? 4.057 3.960 -13.288 1.00 97.50 93 LYS A N 1
ATOM 747 C CA . LYS A 1 93 ? 4.536 3.780 -14.671 1.00 97.50 93 LYS A CA 1
ATOM 748 C C . LYS A 1 93 ? 6.021 3.436 -14.767 1.00 97.50 93 LYS A C 1
ATOM 750 O O . LYS A 1 93 ? 6.429 2.864 -15.771 1.00 97.50 93 LYS A O 1
ATOM 755 N N . HIS A 1 94 ? 6.820 3.826 -13.775 1.00 97.50 94 HIS A N 1
ATOM 756 C CA . HIS A 1 94 ? 8.278 3.671 -13.801 1.00 97.50 94 HIS A CA 1
ATOM 757 C C . HIS A 1 94 ? 8.770 2.477 -12.979 1.00 97.50 94 HIS A C 1
ATOM 759 O O . HIS A 1 94 ? 9.976 2.321 -12.786 1.00 97.50 94 HIS A O 1
ATOM 765 N N . GLN A 1 95 ? 7.860 1.620 -12.510 1.00 97.19 95 GLN A N 1
ATOM 766 C CA . GLN A 1 95 ? 8.244 0.347 -11.916 1.00 97.19 95 GLN A CA 1
ATOM 767 C C . GLN A 1 95 ? 8.863 -0.565 -12.976 1.00 97.19 95 GLN A C 1
ATOM 769 O O . GLN A 1 95 ? 8.369 -0.670 -14.098 1.00 97.19 95 GLN A O 1
ATOM 774 N N . ILE A 1 96 ? 9.936 -1.254 -12.600 1.00 96.69 96 ILE A N 1
ATOM 775 C CA . ILE A 1 96 ? 10.591 -2.260 -13.434 1.00 96.69 96 ILE A CA 1
ATOM 776 C C . ILE A 1 96 ? 10.302 -3.623 -12.815 1.00 96.69 96 ILE A C 1
ATOM 778 O O . 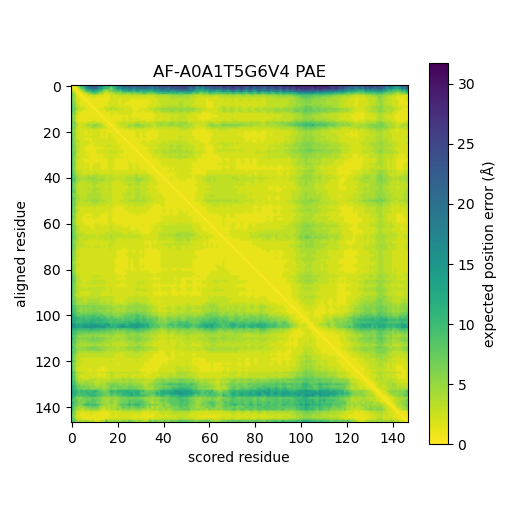ILE A 1 96 ? 10.469 -3.805 -11.612 1.00 96.69 96 ILE A O 1
ATOM 782 N N . ALA A 1 97 ? 9.853 -4.583 -13.624 1.00 95.12 97 ALA A N 1
ATOM 783 C CA . ALA A 1 97 ? 9.683 -5.961 -13.179 1.00 95.12 97 ALA A CA 1
ATOM 784 C C . ALA A 1 97 ? 11.049 -6.670 -13.110 1.00 95.12 97 ALA A C 1
ATOM 786 O O . ALA A 1 97 ? 11.905 -6.426 -13.968 1.00 95.12 97 ALA A O 1
ATOM 787 N N . PRO A 1 98 ? 11.281 -7.544 -12.118 1.00 94.50 98 PRO A N 1
ATOM 788 C CA . PRO A 1 98 ? 12.490 -8.355 -12.091 1.00 94.50 98 PRO A CA 1
ATOM 789 C C . PRO A 1 98 ? 12.485 -9.353 -13.258 1.00 94.50 98 PRO A C 1
ATOM 791 O O . PRO A 1 98 ? 11.463 -9.965 -13.565 1.00 94.50 98 PRO A O 1
ATOM 794 N N . ILE A 1 99 ? 13.639 -9.528 -13.897 1.00 96.44 99 ILE A N 1
ATOM 795 C CA . ILE A 1 99 ? 13.895 -10.546 -14.918 1.00 96.44 99 ILE A CA 1
ATOM 796 C C . ILE A 1 99 ? 14.832 -11.569 -14.285 1.00 96.44 99 ILE A C 1
ATOM 798 O O . ILE A 1 99 ? 16.018 -11.298 -14.098 1.00 96.44 99 ILE A O 1
ATOM 802 N N . TYR A 1 100 ? 14.290 -12.727 -13.919 1.00 96.19 100 TYR A N 1
ATOM 803 C CA . TYR A 1 100 ? 15.063 -13.797 -13.294 1.00 96.19 100 TYR A CA 1
ATOM 804 C C . TYR A 1 100 ? 15.878 -14.573 -14.328 1.00 96.19 100 TYR A C 1
ATOM 806 O O . TYR A 1 100 ? 15.405 -14.828 -15.435 1.00 96.19 100 TYR A O 1
ATOM 814 N N . ASP A 1 101 ? 17.100 -14.939 -13.950 1.00 95.81 101 ASP A N 1
ATOM 815 C CA . ASP A 1 101 ? 17.972 -15.788 -14.753 1.00 95.81 101 ASP A CA 1
ATOM 816 C C . ASP A 1 101 ? 17.434 -17.236 -14.736 1.00 95.81 101 ASP A C 1
ATOM 818 O O . ASP A 1 101 ? 17.351 -17.835 -13.656 1.00 95.81 101 ASP A O 1
ATOM 822 N N . PRO A 1 102 ? 17.037 -17.805 -15.894 1.00 95.06 102 PRO A N 1
ATOM 823 C CA . PRO A 1 102 ? 16.517 -19.168 -15.955 1.00 95.06 102 PRO A CA 1
ATOM 824 C C . PRO A 1 102 ? 17.587 -20.230 -15.664 1.00 95.06 102 PRO A C 1
ATOM 826 O O . PRO A 1 102 ? 17.237 -21.323 -15.219 1.00 95.06 102 PRO A O 1
ATOM 829 N N . ASP A 1 103 ? 18.865 -19.914 -15.885 1.00 96.88 103 ASP A N 1
ATOM 830 C CA . ASP A 1 103 ? 19.985 -20.841 -15.723 1.00 96.88 103 ASP A CA 1
ATOM 831 C C . ASP A 1 103 ? 20.600 -20.753 -14.317 1.00 96.88 103 ASP A C 1
ATOM 833 O O . ASP A 1 103 ? 21.203 -21.714 -13.836 1.00 96.88 103 ASP A O 1
ATOM 837 N N . ASN A 1 104 ? 20.409 -19.625 -13.619 1.00 94.75 104 ASN A N 1
ATOM 838 C CA . ASN A 1 104 ? 20.926 -19.390 -12.270 1.00 94.75 104 ASN A CA 1
ATOM 839 C C . ASN A 1 104 ? 19.806 -18.984 -11.300 1.00 94.75 104 ASN A C 1
ATOM 841 O O . ASN A 1 104 ? 19.517 -17.803 -11.092 1.00 94.75 104 ASN A O 1
ATOM 845 N N . CYS A 1 105 ? 19.204 -19.981 -10.644 1.00 90.44 105 CYS A N 1
ATOM 846 C CA . CYS A 1 105 ? 18.137 -19.763 -9.666 1.00 90.44 105 CYS A CA 1
ATOM 847 C C . CYS A 1 105 ? 18.541 -18.732 -8.595 1.00 90.44 105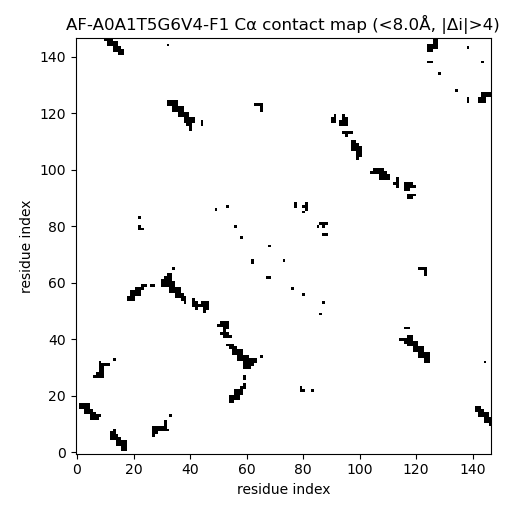 CYS A C 1
ATOM 849 O O . CYS A 1 105 ? 19.555 -18.882 -7.914 1.00 90.44 105 CYS A O 1
ATOM 851 N N . GLY A 1 106 ? 17.709 -17.702 -8.421 1.00 87.44 106 GLY A N 1
ATOM 852 C CA . GLY A 1 106 ? 17.909 -16.630 -7.442 1.00 87.44 106 GLY A CA 1
ATOM 853 C C . GLY A 1 106 ? 18.651 -15.398 -7.971 1.00 87.44 106 GLY A C 1
ATOM 854 O O . GLY A 1 106 ? 18.701 -14.388 -7.269 1.00 87.44 106 GLY A O 1
ATOM 855 N N . TYR A 1 107 ? 19.174 -15.434 -9.200 1.00 93.56 107 TYR A N 1
ATOM 856 C CA . TYR A 1 107 ? 19.811 -14.281 -9.837 1.00 93.56 107 TYR A CA 1
ATOM 857 C C . TYR A 1 107 ? 18.822 -13.502 -10.712 1.00 93.56 107 TYR A C 1
ATOM 859 O O . TYR A 1 107 ? 17.902 -14.065 -11.304 1.00 93.56 107 TYR A O 1
ATOM 867 N N . MET A 1 108 ? 19.010 -12.182 -10.783 1.00 96.25 108 MET A N 1
ATOM 868 C CA . MET A 1 108 ? 18.235 -11.286 -11.647 1.00 96.25 108 MET A CA 1
ATOM 869 C C . MET A 1 108 ? 19.146 -10.666 -12.707 1.00 96.25 108 MET A C 1
ATOM 871 O O . MET A 1 108 ? 20.136 -10.013 -12.367 1.00 96.25 108 MET A O 1
ATOM 875 N N . LEU A 1 109 ? 18.764 -10.810 -13.976 1.00 97.19 109 LEU A N 1
ATOM 876 C CA . LEU A 1 109 ? 19.481 -10.268 -15.132 1.00 97.19 109 LEU A CA 1
ATOM 877 C C . LEU A 1 109 ? 19.465 -8.732 -15.160 1.00 97.19 109 LEU A C 1
ATOM 879 O O . LEU A 1 109 ? 20.415 -8.122 -15.635 1.00 97.19 109 LEU A O 1
ATOM 883 N N . ASN A 1 110 ? 18.418 -8.109 -14.612 1.00 96.94 110 ASN A N 1
ATOM 884 C CA . ASN A 1 110 ? 18.240 -6.653 -14.530 1.00 96.94 110 ASN A CA 1
ATOM 885 C C . ASN A 1 110 ? 18.263 -6.130 -13.080 1.00 96.94 110 ASN A C 1
ATOM 887 O O . ASN A 1 110 ? 17.545 -5.192 -12.724 1.00 96.94 110 ASN A O 1
ATOM 891 N N . SER A 1 111 ? 19.045 -6.772 -12.204 1.00 95.06 111 SER A N 1
ATOM 892 C CA . SER A 1 111 ? 19.103 -6.408 -10.779 1.00 95.06 111 SER A CA 1
ATOM 893 C C . SER A 1 111 ? 19.455 -4.934 -10.548 1.00 95.06 111 SER A C 1
ATOM 895 O O . SER A 1 111 ? 18.923 -4.316 -9.626 1.00 95.06 111 SER A O 1
ATOM 897 N N . PHE A 1 112 ? 20.329 -4.355 -11.377 1.00 94.81 112 PHE A N 1
ATOM 898 C CA . PHE A 1 112 ? 20.724 -2.956 -11.263 1.00 94.81 112 PHE A CA 1
ATOM 899 C C . PHE A 1 112 ? 19.548 -2.020 -11.559 1.00 94.81 112 PHE A C 1
ATOM 901 O O . PHE A 1 112 ? 19.203 -1.196 -10.712 1.00 94.81 112 PHE A O 1
ATOM 908 N N . GLU A 1 113 ? 18.886 -2.178 -12.708 1.00 95.50 113 GLU A N 1
ATOM 909 C CA . GLU A 1 113 ? 17.740 -1.352 -13.095 1.00 95.50 113 GLU A CA 1
ATOM 910 C C . GLU A 1 113 ? 16.577 -1.517 -12.113 1.00 95.50 113 GLU A C 1
ATOM 912 O O . GLU A 1 113 ? 15.997 -0.528 -11.670 1.00 95.50 113 GLU A O 1
ATOM 917 N N . TRP A 1 114 ? 16.276 -2.754 -11.710 1.00 94.94 114 TRP A N 1
ATOM 918 C CA . TRP A 1 114 ? 15.212 -3.056 -10.753 1.00 94.94 114 TRP A CA 1
ATOM 919 C C . TRP A 1 114 ? 15.436 -2.394 -9.386 1.00 94.94 114 TRP A C 1
ATOM 921 O O . TRP A 1 114 ? 14.500 -1.856 -8.790 1.00 94.94 114 TRP A O 1
ATOM 931 N N . ASN A 1 115 ? 16.677 -2.390 -8.889 1.00 92.00 115 ASN A N 1
ATOM 932 C CA . ASN A 1 115 ? 17.021 -1.745 -7.620 1.00 92.00 115 ASN A CA 1
ATOM 933 C C . ASN A 1 115 ? 16.963 -0.211 -7.694 1.00 92.00 115 ASN A C 1
ATOM 935 O O . ASN A 1 115 ? 16.689 0.432 -6.681 1.00 92.00 115 ASN A O 1
ATOM 939 N N . GLN A 1 116 ? 17.222 0.377 -8.867 1.00 93.38 116 GLN A N 1
ATOM 940 C CA . GLN A 1 116 ? 17.136 1.826 -9.083 1.00 93.38 116 GLN A CA 1
ATOM 941 C C . GLN A 1 116 ? 15.710 2.299 -9.399 1.00 93.38 116 GLN A C 1
ATOM 943 O O . GLN A 1 116 ? 15.389 3.466 -9.174 1.00 93.38 116 GLN A O 1
ATOM 948 N N . ALA A 1 117 ? 14.840 1.426 -9.900 1.00 96.50 117 ALA A N 1
ATOM 949 C CA . ALA A 1 117 ? 13.452 1.774 -10.164 1.00 96.50 117 ALA A CA 1
ATOM 950 C C . ALA A 1 117 ? 12.674 2.028 -8.861 1.00 96.50 117 ALA A C 1
ATOM 952 O O . ALA A 1 117 ? 12.912 1.348 -7.853 1.00 96.50 117 ALA A O 1
ATOM 953 N N . PRO A 1 118 ? 11.702 2.960 -8.862 1.00 97.62 118 PRO A N 1
ATOM 954 C CA . PRO A 1 118 ? 10.696 2.962 -7.816 1.00 97.62 118 PRO A CA 1
ATOM 955 C C . PRO A 1 118 ? 9.941 1.631 -7.854 1.00 97.62 118 PRO A C 1
ATOM 957 O O . PRO A 1 118 ? 9.659 1.089 -8.921 1.00 97.62 118 PRO A O 1
ATOM 960 N N . THR A 1 119 ? 9.618 1.062 -6.702 1.00 97.00 119 THR A N 1
ATOM 961 C CA . THR A 1 119 ? 8.814 -0.167 -6.644 1.00 97.00 119 THR A CA 1
ATOM 962 C C . THR A 1 119 ? 7.871 -0.092 -5.467 1.00 97.00 119 THR A C 1
ATOM 964 O O . THR A 1 119 ? 8.310 0.148 -4.344 1.00 97.00 119 THR A O 1
ATOM 967 N N . ILE A 1 120 ? 6.584 -0.282 -5.732 1.00 97.75 120 ILE A N 1
ATOM 968 C CA . ILE A 1 120 ? 5.546 -0.235 -4.713 1.00 97.75 120 ILE A CA 1
ATOM 969 C C . ILE A 1 120 ? 5.507 -1.564 -3.955 1.00 97.75 120 ILE A C 1
ATOM 971 O O . ILE A 1 120 ? 5.456 -2.633 -4.559 1.00 97.75 120 ILE A O 1
ATOM 975 N N . GLY A 1 121 ? 5.520 -1.481 -2.628 1.00 96.56 121 GLY A N 1
ATOM 976 C CA . GLY A 1 121 ? 5.282 -2.588 -1.710 1.00 96.56 121 GLY A CA 1
ATOM 977 C C . GLY A 1 121 ? 4.021 -2.354 -0.881 1.00 96.56 121 GLY A C 1
ATOM 978 O O . GLY A 1 121 ? 3.672 -1.211 -0.579 1.00 96.56 121 GLY A O 1
ATOM 979 N N . TYR A 1 122 ? 3.359 -3.447 -0.502 1.00 97.00 122 TYR A N 1
ATOM 980 C CA . TYR A 1 122 ? 2.143 -3.447 0.313 1.00 97.00 122 TYR A CA 1
ATOM 981 C C . TYR A 1 122 ? 2.399 -4.253 1.579 1.00 97.00 122 TYR A C 1
ATOM 983 O O . TYR A 1 122 ? 2.766 -5.426 1.515 1.00 97.00 122 TYR A O 1
ATOM 991 N N . PHE A 1 123 ? 2.201 -3.629 2.732 1.00 95.69 123 PHE A N 1
ATOM 992 C CA . PHE A 1 123 ? 2.518 -4.221 4.023 1.00 95.69 123 PHE A CA 1
ATOM 993 C C . PHE A 1 123 ? 1.295 -4.159 4.924 1.00 95.69 123 PHE A C 1
ATOM 995 O O . PHE A 1 123 ? 0.805 -3.078 5.246 1.00 95.69 123 PHE A O 1
ATOM 1002 N N . ALA A 1 124 ? 0.790 -5.319 5.338 1.00 96.00 124 ALA A N 1
ATOM 1003 C CA . ALA A 1 124 ? -0.279 -5.383 6.324 1.00 96.00 124 ALA A CA 1
ATOM 1004 C C . ALA A 1 124 ? 0.148 -4.699 7.628 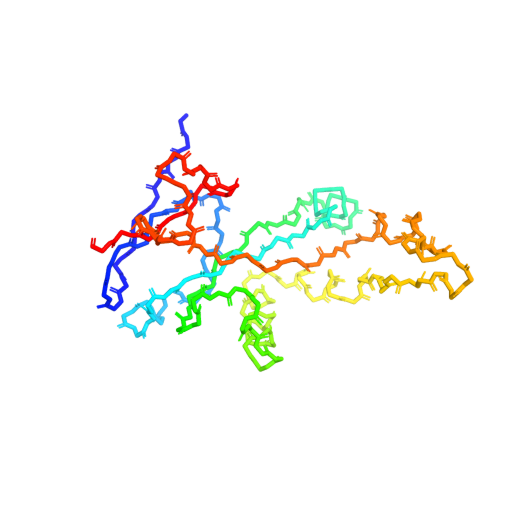1.00 96.00 124 ALA A C 1
ATOM 1006 O O . ALA A 1 124 ? 1.257 -4.911 8.127 1.00 96.00 124 ALA A O 1
ATOM 1007 N N . VAL A 1 125 ? -0.741 -3.882 8.190 1.00 95.88 125 VAL A N 1
ATOM 1008 C CA . VAL A 1 125 ? -0.520 -3.290 9.506 1.00 95.88 125 VAL A CA 1
ATOM 1009 C C . VAL A 1 125 ? -0.676 -4.371 10.565 1.00 95.88 125 VAL A C 1
ATOM 1011 O O . VAL A 1 125 ? -1.690 -5.061 10.632 1.00 95.88 125 VAL A O 1
ATOM 1014 N N . TYR A 1 126 ? 0.336 -4.476 11.420 1.00 94.00 126 TYR A N 1
ATOM 1015 C CA . TYR A 1 126 ? 0.378 -5.436 12.513 1.00 94.00 126 TYR A CA 1
ATOM 1016 C C . TYR A 1 126 ? -0.795 -5.253 13.487 1.00 94.00 126 TYR A C 1
ATOM 1018 O O . TYR A 1 126 ? -1.024 -4.162 14.015 1.00 94.00 126 TYR A O 1
ATOM 1026 N N . GLU A 1 127 ? -1.505 -6.343 13.763 1.00 94.75 127 GLU A N 1
ATOM 1027 C CA . GLU A 1 127 ? -2.474 -6.441 14.851 1.00 94.75 127 GLU A CA 1
ATOM 1028 C C . GLU A 1 127 ? -1.752 -6.886 16.127 1.00 94.75 127 GLU A C 1
ATOM 1030 O O . GLU A 1 127 ? -1.076 -7.912 16.149 1.00 94.75 127 GLU A O 1
ATOM 1035 N N . VAL A 1 128 ? -1.876 -6.109 17.202 1.00 92.38 128 VAL A N 1
ATOM 1036 C CA . VAL A 1 128 ? -1.238 -6.423 18.484 1.00 92.38 128 VAL A CA 1
ATOM 1037 C C . VAL A 1 128 ? -1.722 -7.784 18.992 1.00 92.38 128 VAL A C 1
ATOM 1039 O O . VAL A 1 128 ? -2.923 -8.003 19.094 1.00 92.38 128 VAL A O 1
ATOM 1042 N N . LEU A 1 129 ? -0.773 -8.659 19.352 1.00 89.69 129 LEU A N 1
ATOM 1043 C CA . LEU A 1 129 ? -1.002 -10.052 19.773 1.00 89.69 129 LEU A CA 1
ATOM 1044 C C . LEU A 1 129 ? -1.468 -10.992 18.651 1.00 89.69 129 LEU A C 1
ATOM 1046 O O . LEU A 1 129 ? -2.014 -12.058 18.935 1.00 89.69 129 LEU A O 1
ATOM 1050 N N . ASP A 1 130 ? -1.223 -10.643 17.386 1.00 90.38 130 ASP A N 1
ATOM 1051 C CA . ASP A 1 130 ? -1.391 -11.596 16.294 1.00 90.38 130 ASP A CA 1
ATOM 1052 C C . ASP A 1 130 ? -0.494 -12.836 16.523 1.00 90.38 130 ASP A C 1
ATOM 1054 O O . ASP A 1 130 ? 0.727 -12.690 16.648 1.00 90.38 130 ASP A O 1
ATOM 1058 N N . PRO A 1 131 ? -1.069 -14.055 16.569 1.00 89.25 131 PRO A N 1
ATOM 1059 C CA . PRO A 1 131 ? -0.339 -15.279 16.896 1.00 89.25 131 PRO A CA 1
ATOM 1060 C C . PRO A 1 131 ? 0.725 -15.676 15.862 1.00 89.25 131 PRO A C 1
ATOM 1062 O O . PRO A 1 131 ? 1.563 -16.524 16.165 1.00 89.25 131 PRO A O 1
ATOM 1065 N N . LEU A 1 132 ? 0.714 -15.094 14.656 1.00 87.50 132 LEU A N 1
ATOM 1066 C CA . LEU A 1 132 ? 1.764 -15.317 13.656 1.00 87.50 132 LEU A CA 1
ATOM 1067 C C . LEU A 1 132 ? 3.069 -14.584 13.985 1.00 87.50 132 LEU A C 1
ATOM 1069 O O . LEU A 1 132 ? 4.111 -14.900 13.409 1.00 87.50 132 LEU A O 1
ATOM 1073 N N . PHE A 1 133 ? 3.032 -13.617 14.901 1.00 85.75 133 PHE A N 1
ATOM 1074 C CA . PHE A 1 133 ? 4.188 -12.817 15.271 1.00 85.75 133 PHE A CA 1
ATOM 1075 C C . PHE A 1 133 ? 4.645 -13.149 16.689 1.00 85.75 133 PHE A C 1
ATOM 1077 O O . PHE A 1 133 ? 3.865 -13.465 17.584 1.00 85.75 133 PHE A O 1
ATOM 1084 N N . ASN A 1 134 ? 5.957 -13.067 16.907 1.00 83.50 134 ASN A N 1
ATOM 1085 C CA . ASN A 1 134 ? 6.521 -13.234 18.240 1.00 83.50 134 ASN A CA 1
ATOM 1086 C C . ASN A 1 134 ? 6.028 -12.100 19.162 1.00 83.50 134 ASN A C 1
ATOM 1088 O O . ASN A 1 134 ? 5.839 -10.973 18.710 1.00 83.50 134 ASN A O 1
ATOM 1092 N N . TYR A 1 135 ? 5.889 -12.360 20.463 1.00 78.50 135 TYR A N 1
ATOM 1093 C CA . TYR A 1 135 ? 5.398 -11.386 21.449 1.00 78.50 135 TYR A CA 1
ATOM 1094 C C . TYR A 1 135 ? 6.203 -10.070 21.464 1.00 78.50 135 TYR A C 1
ATOM 1096 O O . TYR A 1 135 ? 5.659 -9.004 21.740 1.00 78.50 135 TYR A O 1
ATOM 1104 N N . ASN A 1 136 ? 7.491 -10.137 21.111 1.00 81.06 136 ASN A N 1
ATOM 1105 C CA . ASN A 1 136 ? 8.390 -8.982 21.019 1.00 81.06 136 ASN A CA 1
ATOM 1106 C C . ASN A 1 136 ? 8.516 -8.414 19.594 1.00 81.06 136 ASN A C 1
ATOM 1108 O O . ASN A 1 136 ? 9.491 -7.723 19.297 1.00 81.06 136 ASN A O 1
ATOM 1112 N N . TYR A 1 137 ? 7.590 -8.735 18.688 1.00 82.56 137 TYR A N 1
ATOM 1113 C CA . TYR A 1 137 ? 7.618 -8.208 17.330 1.00 82.56 137 TYR A CA 1
ATOM 1114 C C . TYR A 1 137 ? 7.437 -6.688 17.339 1.00 82.56 137 TYR A C 1
ATOM 1116 O O . TYR A 1 137 ? 6.469 -6.151 17.883 1.00 82.56 137 TYR A O 1
ATOM 1124 N N . ILE A 1 138 ? 8.390 -6.001 16.714 1.00 80.62 138 ILE A N 1
ATOM 1125 C CA . ILE A 1 138 ? 8.327 -4.568 16.459 1.00 80.62 138 ILE A CA 1
ATOM 1126 C C . ILE A 1 138 ? 8.014 -4.419 14.968 1.00 80.62 138 ILE A C 1
ATOM 1128 O O . ILE A 1 138 ? 8.826 -4.858 14.148 1.00 80.62 138 ILE A O 1
ATOM 1132 N N . PRO A 1 139 ? 6.857 -3.846 14.597 1.00 82.06 139 PRO A N 1
ATOM 1133 C CA . PRO A 1 139 ? 6.528 -3.647 13.195 1.00 82.06 139 PRO A CA 1
ATOM 1134 C C . PRO A 1 139 ? 7.539 -2.699 12.545 1.00 82.06 139 PRO A C 1
ATOM 1136 O O . PRO A 1 139 ? 7.977 -1.726 13.159 1.00 82.06 139 PRO A O 1
ATOM 1139 N N . TYR A 1 140 ? 7.908 -2.996 11.295 1.00 78.94 140 TYR A N 1
ATOM 1140 C CA . TYR A 1 140 ? 8.861 -2.188 10.522 1.00 78.94 140 TYR A CA 1
ATOM 1141 C C . TYR A 1 140 ? 8.379 -0.743 10.358 1.00 78.94 140 TYR A C 1
ATOM 1143 O O . TYR A 1 140 ? 9.158 0.201 10.464 1.00 78.94 140 TYR A O 1
ATOM 1151 N N . PHE A 1 141 ? 7.071 -0.578 10.176 1.00 84.50 141 PHE A N 1
ATOM 1152 C CA . PHE A 1 141 ? 6.430 0.721 10.175 1.00 84.50 141 PHE A CA 1
ATOM 1153 C C . PHE A 1 141 ? 5.781 1.038 11.521 1.00 84.50 141 PHE A C 1
ATOM 1155 O O . PHE A 1 141 ? 5.216 0.147 12.160 1.00 84.50 141 PHE A O 1
ATOM 1162 N N . PRO A 1 142 ? 5.765 2.318 11.923 1.00 87.12 142 PRO A N 1
ATOM 1163 C CA . PRO A 1 142 ? 5.154 2.775 13.164 1.00 87.12 142 PRO A CA 1
ATOM 1164 C C . PRO A 1 142 ? 3.619 2.858 13.042 1.00 87.12 142 PRO A C 1
ATOM 1166 O O . PRO A 1 142 ? 3.004 3.900 13.257 1.00 87.12 142 PRO A O 1
ATOM 1169 N N . ALA A 1 143 ? 2.983 1.739 12.688 1.00 93.56 143 ALA A N 1
ATOM 1170 C CA . ALA A 1 143 ? 1.538 1.570 12.689 1.00 93.56 143 ALA A CA 1
ATOM 1171 C C . ALA A 1 143 ? 1.149 0.218 13.295 1.00 93.56 143 ALA A C 1
ATOM 1173 O O . ALA A 1 143 ? 1.839 -0.785 13.113 1.00 93.56 143 ALA A O 1
ATOM 1174 N N . LYS A 1 144 ? 0.033 0.193 14.023 1.00 95.38 144 LYS A N 1
ATOM 1175 C CA . LYS A 1 144 ? -0.523 -1.019 14.631 1.00 95.38 144 LYS A CA 1
ATOM 1176 C C . LYS A 1 144 ? -2.022 -0.908 14.872 1.00 95.38 144 LYS A C 1
ATOM 1178 O O . LYS A 1 144 ? -2.541 0.186 15.095 1.00 95.38 144 LYS A O 1
ATOM 1183 N N . ILE A 1 145 ? -2.691 -2.050 14.903 1.00 96.69 145 ILE A N 1
ATOM 1184 C CA . ILE A 1 145 ? -4.099 -2.187 15.277 1.00 96.69 145 ILE A CA 1
ATOM 1185 C C . ILE A 1 145 ? -4.182 -2.764 16.689 1.00 96.69 145 ILE A C 1
ATOM 1187 O O . ILE A 1 145 ? -3.464 -3.702 17.028 1.00 96.69 145 ILE A O 1
ATOM 1191 N N . ILE A 1 146 ? -5.051 -2.185 17.515 1.00 95.62 146 ILE A N 1
ATOM 1192 C CA . ILE A 1 146 ? -5.346 -2.641 18.878 1.00 95.62 146 ILE A CA 1
ATOM 1193 C C . ILE A 1 146 ? -6.822 -3.037 18.938 1.00 95.62 146 ILE A C 1
ATOM 1195 O O . ILE A 1 146 ? -7.677 -2.251 18.510 1.00 95.62 146 ILE A O 1
ATOM 1199 N N . ARG A 1 147 ? -7.096 -4.226 19.482 1.00 94.25 147 ARG A N 1
ATOM 1200 C CA . ARG A 1 147 ? -8.433 -4.772 19.736 1.00 94.25 147 ARG A CA 1
ATOM 1201 C C . ARG A 1 147 ? -8.567 -5.196 21.193 1.00 94.25 147 ARG A C 1
ATOM 1203 O O . ARG A 1 147 ? -7.527 -5.570 21.782 1.00 94.25 147 ARG A O 1
#

Nearest PDB structures (foldseek):
  4yk8-assembly1_A  TM=2.060E-01  e=7.653E-01  Schizosaccharomyces pombe 972h-
  1c1d-assembly1_A  TM=2.763E-01  e=3.757E+00  Rhodococcus sp. (in: high G+C Gram-positive bacteria)
  1c1d-assembly1_B-2  TM=2.783E-01  e=4.267E+00  Rhodococcus sp. (in: high G+C Gram-positive bacteria)
  1c1x-assembly1_A  TM=2.638E-01  e=3.308E+00  Rhodococcus sp. (in: high G+C Gram-positive bacteria)
  7jsr-assembly1_A  TM=1.585E-01  e=9.159E+00  Mycolicibacterium smegmatis MC2 155

Radius of gyration: 16.54 Å; Cα contacts (8 Å, |Δi|>4): 251; chains: 1; bounding box: 37×39×37 Å

Foldseek 3Di:
DFDWDWAAACPFIKIATPQAAEQCNVCRNVFDWKKKKDKQLQQVVCCVPPVGGDGIYMYTHHDAFPVPDDPVNVVVVLVSSCVVPVCSVVLVVQADDFADDPVDPPDTPPVPSNNNRIDIDMGIAAEQPDVVDDNPDDDPHRMYIYD

pLDDT: mean 94.6, std 6.86, range [45.12, 98.75]